Protein AF-A0A0B2Q438-F1 (afdb_monomer_lite)

pLDDT: mean 78.67, std 10.93, range [46.41, 90.19]

Secondary structure (DSSP, 8-state):
---GGGGGTT--EEEEETTEEEEEETTTEEEEEESSSSS-EEEEEPPPTT----------GGG--

Sequence (65 aa):
MHSPSQRLKGVEQIVARRGKLCVISPSSGIFVVDVAAVLPRIFPIWLPEEFEPMAVHILNIFALF

Structure (mmCIF, N/CA/C/O backbone):
data_AF-A0A0B2Q438-F1
#
_entry.id   AF-A0A0B2Q438-F1
#
loop_
_atom_site.group_PDB
_atom_site.id
_atom_site.type_symbol
_atom_site.label_atom_id
_atom_site.label_alt_id
_atom_site.label_comp_id
_atom_site.label_asym_id
_atom_site.label_entity_id
_atom_site.label_seq_id
_atom_site.pdbx_PDB_ins_code
_atom_site.Cartn_x
_atom_site.Cartn_y
_atom_site.Cartn_z
_atom_site.occupancy
_atom_site.B_iso_or_equiv
_atom_site.auth_seq_id
_atom_site.auth_comp_id
_atom_site.auth_asym_id
_atom_site.auth_atom_id
_atom_site.pdbx_PDB_model_num
ATOM 1 N N . MET A 1 1 ? 10.384 15.590 11.612 1.00 47.44 1 MET A N 1
ATOM 2 C CA . MET A 1 1 ? 9.691 14.365 11.148 1.00 47.44 1 MET A CA 1
ATOM 3 C C . MET A 1 1 ? 8.294 14.755 10.690 1.00 47.44 1 MET A C 1
ATOM 5 O O . MET A 1 1 ? 7.565 15.337 11.480 1.00 47.44 1 MET A O 1
ATOM 9 N N . HIS A 1 2 ? 7.936 14.514 9.427 1.00 57.00 2 HIS A N 1
ATOM 10 C CA . HIS A 1 2 ? 6.579 14.778 8.931 1.00 57.00 2 HIS A CA 1
ATOM 11 C C . HIS A 1 2 ? 5.617 13.667 9.373 1.00 57.00 2 HIS A C 1
ATOM 13 O O . HIS A 1 2 ? 6.027 12.510 9.479 1.00 57.00 2 HIS A O 1
ATOM 19 N N . SER A 1 3 ? 4.347 14.001 9.636 1.00 67.81 3 SER A N 1
ATOM 20 C CA . SER A 1 3 ? 3.342 12.990 9.983 1.00 67.81 3 SER A CA 1
ATOM 21 C C . SER A 1 3 ? 3.161 11.996 8.823 1.00 67.81 3 SER A C 1
ATOM 23 O O . SER A 1 3 ? 3.240 12.408 7.663 1.00 67.81 3 SER A O 1
ATOM 25 N N . PRO A 1 4 ? 2.881 10.706 9.088 1.00 67.44 4 PRO A N 1
ATOM 26 C CA . PRO A 1 4 ? 2.690 9.693 8.043 1.00 67.44 4 PRO A CA 1
ATOM 27 C C . PRO A 1 4 ? 1.666 10.089 6.969 1.00 67.44 4 PRO A C 1
ATOM 29 O O . PRO A 1 4 ? 1.835 9.769 5.798 1.00 67.44 4 PRO A O 1
ATOM 32 N N . SER A 1 5 ? 0.652 10.866 7.354 1.00 70.50 5 SER A N 1
ATOM 33 C CA . SER A 1 5 ? -0.359 11.432 6.459 1.00 70.50 5 SER A CA 1
ATOM 34 C C . SER A 1 5 ? 0.182 12.446 5.444 1.00 70.50 5 SER A C 1
ATOM 36 O O . SER A 1 5 ? -0.384 12.567 4.363 1.00 70.50 5 SER A O 1
ATOM 38 N N . GLN A 1 6 ? 1.283 13.154 5.731 1.00 77.12 6 GLN A N 1
ATOM 39 C CA . GLN A 1 6 ? 1.885 14.084 4.762 1.00 77.12 6 GLN A CA 1
ATOM 40 C C . GLN A 1 6 ? 2.471 13.351 3.551 1.00 77.12 6 GLN A C 1
ATOM 42 O O . GLN A 1 6 ? 2.477 13.917 2.465 1.00 77.12 6 GLN A O 1
ATOM 47 N N . ARG A 1 7 ? 2.907 12.091 3.711 1.00 70.62 7 ARG A N 1
ATOM 48 C CA . ARG A 1 7 ? 3.475 11.273 2.619 1.00 70.62 7 ARG A CA 1
ATOM 49 C C . ARG A 1 7 ? 2.433 10.891 1.559 1.00 70.62 7 ARG A C 1
ATOM 51 O O . ARG A 1 7 ? 2.792 10.437 0.479 1.00 70.62 7 ARG A O 1
ATOM 58 N N . LEU A 1 8 ? 1.151 11.081 1.880 1.00 70.88 8 LEU A N 1
ATOM 59 C CA . LEU A 1 8 ? 0.007 10.759 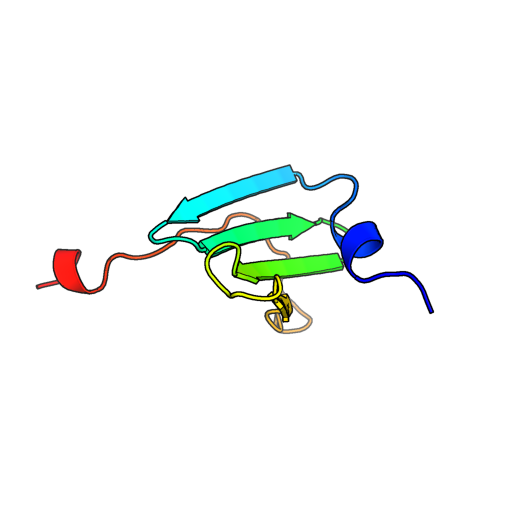1.029 1.00 70.88 8 LEU A CA 1
ATOM 60 C C . LEU A 1 8 ? -0.599 11.995 0.342 1.00 70.88 8 LEU A C 1
ATOM 62 O O . LEU A 1 8 ? -1.631 11.891 -0.318 1.00 70.88 8 LEU A O 1
ATOM 66 N N . LYS A 1 9 ? -0.008 13.184 0.504 1.00 74.44 9 LYS A N 1
ATOM 67 C CA . LYS A 1 9 ? -0.437 14.358 -0.265 1.00 74.44 9 LYS A CA 1
ATOM 68 C C . LYS A 1 9 ? 0.002 14.214 -1.721 1.00 74.44 9 LYS A C 1
ATOM 70 O O . LYS A 1 9 ? 1.146 13.862 -1.976 1.00 74.44 9 LYS A O 1
ATOM 75 N N . GLY A 1 10 ? -0.897 14.537 -2.653 1.00 74.94 10 GLY A N 1
ATOM 76 C CA . GLY A 1 10 ? -0.610 14.467 -4.091 1.00 74.94 10 GLY A CA 1
ATOM 77 C C . GLY A 1 10 ? -0.556 13.042 -4.646 1.00 74.94 10 GLY A C 1
ATOM 78 O O . GLY A 1 10 ? 0.128 12.807 -5.631 1.00 74.94 10 GLY A O 1
ATOM 79 N N . VAL A 1 11 ? -1.239 12.093 -3.998 1.00 78.62 11 VAL A N 1
ATOM 80 C CA . VAL A 1 11 ? -1.360 10.716 -4.492 1.00 78.62 11 VAL A CA 1
ATOM 81 C C . VAL A 1 11 ? -2.004 10.701 -5.877 1.00 78.62 11 VAL A C 1
ATOM 83 O O . VAL A 1 11 ? -3.072 11.277 -6.077 1.00 78.62 11 VAL A O 1
ATOM 86 N N . GLU A 1 12 ? -1.358 10.004 -6.805 1.00 82.31 12 GLU A N 1
ATOM 87 C CA . GLU A 1 12 ? -1.778 9.915 -8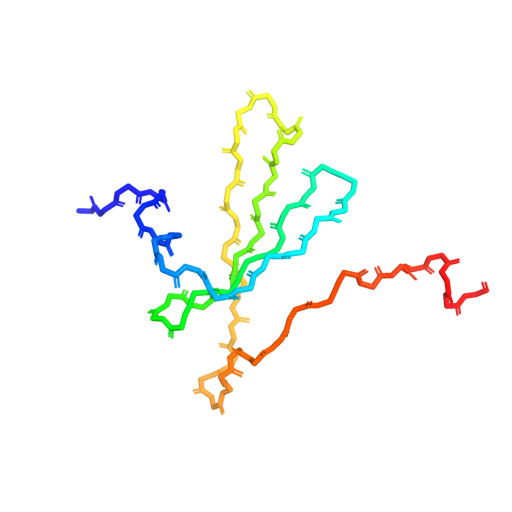.207 1.00 82.31 12 GLU A CA 1
ATOM 88 C C . GLU A 1 12 ? -2.697 8.723 -8.460 1.00 82.31 12 GLU A C 1
ATOM 90 O O . GLU A 1 12 ? -3.541 8.754 -9.354 1.00 82.31 12 GLU A O 1
ATOM 95 N N . GLN A 1 13 ? -2.566 7.669 -7.652 1.00 84.00 13 GLN A N 1
ATOM 96 C CA . GLN A 1 13 ? -3.371 6.468 -7.809 1.00 84.00 13 GLN A CA 1
ATOM 97 C C . GLN A 1 13 ? -3.764 5.863 -6.466 1.00 84.00 13 GLN A C 1
ATOM 99 O O . GLN A 1 13 ? -2.950 5.784 -5.546 1.00 84.00 13 GLN A O 1
ATOM 104 N N . ILE A 1 14 ? -5.017 5.405 -6.383 1.00 86.88 14 ILE A N 1
ATOM 105 C CA . ILE A 1 14 ? -5.595 4.730 -5.218 1.00 86.88 14 ILE A CA 1
ATOM 106 C C . ILE A 1 14 ? -6.349 3.483 -5.684 1.00 86.88 14 ILE A C 1
ATOM 108 O O . ILE A 1 14 ? -7.237 3.575 -6.529 1.00 86.88 14 ILE A O 1
ATOM 112 N N . VAL A 1 15 ? -6.050 2.326 -5.088 1.00 84.38 15 VAL A N 1
ATOM 113 C CA . VAL A 1 15 ? -6.810 1.081 -5.283 1.00 84.38 15 VAL A CA 1
ATOM 114 C C . VAL A 1 15 ? -7.261 0.531 -3.937 1.00 84.38 15 VAL A C 1
ATOM 116 O O . VAL A 1 15 ? -6.456 0.399 -3.019 1.00 84.38 15 VAL A O 1
ATOM 119 N N . ALA A 1 16 ? -8.544 0.184 -3.818 1.00 87.25 16 ALA A N 1
ATOM 120 C CA . ALA A 1 16 ? -9.147 -0.288 -2.575 1.00 87.25 16 ALA A CA 1
ATOM 121 C C . ALA A 1 16 ? -9.567 -1.758 -2.660 1.00 87.25 16 ALA A C 1
ATOM 123 O O . ALA A 1 16 ? -10.254 -2.160 -3.600 1.00 87.25 16 ALA A O 1
ATOM 124 N N . ARG A 1 17 ? -9.212 -2.570 -1.656 1.00 85.75 17 ARG A N 1
ATOM 125 C CA . ARG A 1 17 ? -9.694 -3.954 -1.545 1.00 85.75 17 ARG A CA 1
ATOM 126 C C . ARG A 1 17 ? -9.604 -4.489 -0.119 1.00 85.75 17 ARG A C 1
ATOM 128 O O . ARG A 1 17 ? -8.574 -4.354 0.527 1.00 85.75 17 ARG A O 1
ATOM 135 N N . ARG A 1 18 ? -10.673 -5.141 0.366 1.00 85.19 18 ARG A N 1
ATOM 136 C CA . ARG A 1 18 ? -10.740 -5.817 1.687 1.00 85.19 18 ARG A CA 1
ATOM 137 C C . ARG A 1 18 ? -10.196 -4.962 2.852 1.00 85.19 18 ARG A C 1
ATOM 139 O O . ARG A 1 18 ? -9.437 -5.453 3.683 1.00 85.19 18 ARG A O 1
ATOM 146 N N . GLY A 1 19 ? -10.554 -3.675 2.891 1.00 85.25 19 GLY A N 1
ATOM 147 C CA . GLY A 1 19 ? -10.113 -2.752 3.948 1.00 85.25 19 GLY A CA 1
ATOM 148 C C . GLY A 1 19 ? -8.670 -2.248 3.814 1.00 85.25 19 GLY A C 1
ATOM 149 O O . GLY A 1 19 ? -8.134 -1.673 4.757 1.00 85.25 19 GLY A O 1
ATOM 150 N N . LYS A 1 20 ? -8.032 -2.467 2.660 1.00 87.44 20 LYS A N 1
ATOM 151 C CA . LYS A 1 20 ? -6.709 -1.941 2.315 1.00 87.44 20 LYS A CA 1
ATOM 152 C C . LYS A 1 20 ? -6.832 -0.919 1.190 1.00 87.44 20 LYS A C 1
ATOM 154 O O . LYS A 1 20 ? -7.596 -1.141 0.250 1.00 87.44 20 LYS A O 1
ATOM 159 N N . LEU A 1 21 ? -6.065 0.163 1.279 1.00 88.69 21 LEU A N 1
ATOM 160 C CA . LEU A 1 21 ? -5.835 1.115 0.196 1.00 88.69 21 LEU A CA 1
ATOM 161 C C . LEU A 1 21 ? -4.372 1.015 -0.226 1.00 88.69 21 LEU A C 1
ATOM 163 O O . LEU A 1 21 ? -3.489 1.213 0.601 1.00 88.69 21 LEU A O 1
ATOM 167 N N . CYS A 1 22 ? -4.108 0.725 -1.491 1.00 87.88 22 CYS A N 1
ATOM 168 C CA . CYS A 1 22 ? -2.779 0.864 -2.068 1.00 87.88 22 CYS A CA 1
ATOM 169 C C . CYS A 1 22 ? -2.698 2.206 -2.782 1.00 87.88 22 CYS A C 1
ATOM 171 O O . CYS A 1 22 ? -3.582 2.526 -3.578 1.00 87.88 22 CYS A O 1
ATOM 173 N N . VAL A 1 23 ? -1.661 2.982 -2.488 1.00 87.56 23 VAL A N 1
ATOM 174 C CA . VAL A 1 23 ? -1.501 4.343 -2.997 1.00 87.56 23 VAL A CA 1
ATOM 175 C C . VAL A 1 23 ? -0.116 4.559 -3.582 1.00 87.56 23 VAL A C 1
ATOM 177 O O . VAL A 1 23 ? 0.871 4.084 -3.021 1.00 87.56 23 VAL A O 1
ATOM 180 N N . ILE A 1 24 ? -0.061 5.291 -4.694 1.00 85.69 24 ILE A N 1
ATOM 181 C CA . ILE A 1 24 ? 1.180 5.756 -5.319 1.00 85.69 24 ILE A CA 1
ATOM 182 C C . ILE A 1 24 ? 1.325 7.247 -5.051 1.00 85.69 24 ILE A C 1
ATOM 184 O O . ILE A 1 24 ? 0.436 8.035 -5.374 1.00 85.69 24 ILE A O 1
ATOM 188 N N . SER A 1 25 ? 2.453 7.624 -4.460 1.00 81.62 25 SER A N 1
ATOM 189 C CA . SER A 1 25 ? 2.891 9.009 -4.344 1.00 81.62 25 SER A CA 1
ATOM 190 C C . SER A 1 25 ? 4.186 9.166 -5.144 1.00 81.62 25 SER A C 1
ATOM 192 O O . SER A 1 25 ? 5.183 8.541 -4.776 1.00 81.62 25 SER A O 1
ATOM 194 N N . PRO A 1 26 ? 4.222 9.983 -6.208 1.00 68.25 26 PRO A N 1
ATOM 195 C CA . PRO A 1 26 ? 5.379 10.081 -7.108 1.00 68.25 26 PRO A CA 1
ATOM 196 C C . PRO A 1 26 ? 6.667 10.518 -6.391 1.00 68.25 26 PRO A C 1
ATOM 198 O O . PRO A 1 26 ? 7.759 10.122 -6.773 1.00 68.25 26 PRO A O 1
ATOM 201 N N . SER A 1 27 ? 6.560 11.275 -5.293 1.00 72.00 27 SER A N 1
ATOM 202 C CA . SER A 1 27 ? 7.712 11.711 -4.486 1.00 72.00 27 SER A CA 1
ATOM 203 C C . SER A 1 27 ? 8.060 10.782 -3.3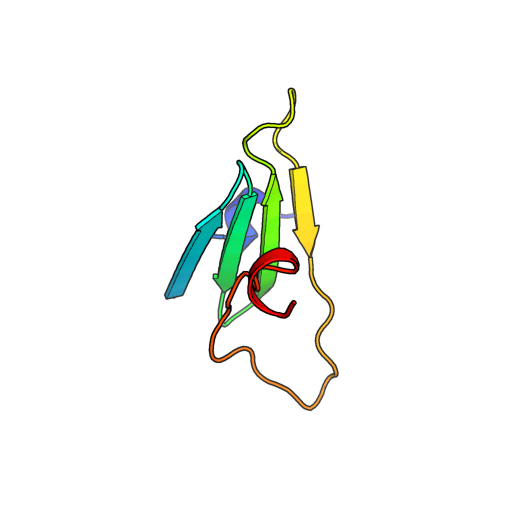21 1.00 72.00 27 SER A C 1
ATOM 205 O O . SER A 1 27 ? 9.077 10.978 -2.658 1.00 72.00 27 SER A O 1
ATOM 207 N N . SER A 1 28 ? 7.184 9.827 -2.993 1.00 73.69 28 SER A N 1
ATOM 208 C CA . SER A 1 28 ? 7.264 9.069 -1.738 1.00 73.69 28 SER A CA 1
ATOM 209 C C . SER A 1 28 ? 7.132 7.551 -1.905 1.00 73.69 28 SER A C 1
ATOM 211 O O . SER A 1 28 ? 7.317 6.834 -0.923 1.00 73.69 28 SER A O 1
ATOM 213 N N . GLY A 1 29 ? 6.847 7.055 -3.110 1.00 84.31 29 GLY A N 1
ATOM 214 C CA . GLY A 1 29 ? 6.754 5.633 -3.432 1.00 84.31 29 GLY A CA 1
ATOM 215 C C . GLY A 1 29 ? 5.353 5.043 -3.250 1.00 84.31 29 GLY A C 1
ATOM 216 O O . GLY A 1 29 ? 4.337 5.739 -3.326 1.00 84.31 29 GLY A O 1
ATOM 217 N N . ILE A 1 30 ? 5.304 3.729 -3.018 1.00 88.81 30 ILE A N 1
ATOM 218 C CA . ILE A 1 30 ? 4.059 2.974 -2.831 1.00 88.81 30 ILE A CA 1
ATOM 219 C C . ILE A 1 30 ? 3.797 2.768 -1.339 1.00 88.81 30 ILE A C 1
ATOM 221 O O . ILE A 1 30 ? 4.689 2.379 -0.581 1.00 88.81 30 ILE A O 1
ATOM 225 N N . PHE A 1 31 ? 2.546 2.954 -0.922 1.00 88.94 31 PHE A N 1
ATOM 226 C CA . PHE A 1 31 ? 2.106 2.662 0.439 1.00 88.94 31 PHE A CA 1
ATOM 227 C C . PHE A 1 31 ? 0.858 1.789 0.450 1.00 88.94 31 PHE A C 1
ATOM 229 O O . PHE A 1 31 ? -0.021 1.917 -0.399 1.00 88.94 31 PHE A O 1
ATOM 236 N N . VAL A 1 32 ? 0.751 0.945 1.473 1.00 89.94 32 VAL A N 1
ATOM 237 C CA . VAL A 1 32 ? -0.479 0.239 1.825 1.00 89.94 32 VAL A CA 1
ATOM 238 C C . VAL A 1 32 ? -1.027 0.841 3.109 1.00 89.94 32 VAL A C 1
ATOM 240 O O . VAL A 1 32 ? -0.364 0.828 4.144 1.00 89.94 32 VAL A O 1
ATOM 243 N N . VAL A 1 33 ? -2.249 1.350 3.051 1.00 89.50 33 VAL A N 1
ATOM 244 C CA . VAL A 1 33 ? -2.989 1.860 4.201 1.00 89.50 33 VAL A CA 1
ATOM 245 C C . VAL A 1 33 ? -4.017 0.818 4.620 1.00 89.50 33 VAL A C 1
ATOM 247 O O . VAL A 1 33 ? -4.910 0.460 3.853 1.00 89.50 33 VAL A O 1
ATOM 250 N N . ASP A 1 34 ? -3.897 0.323 5.846 1.00 90.19 34 ASP A N 1
ATOM 251 C CA . ASP A 1 34 ? -4.906 -0.518 6.473 1.00 90.19 34 ASP A CA 1
ATOM 252 C C . ASP A 1 34 ? -5.932 0.347 7.193 1.00 90.19 34 ASP A C 1
ATOM 254 O O . ASP A 1 34 ? -5.675 0.837 8.293 1.00 90.19 34 ASP A O 1
ATOM 258 N N . VAL A 1 35 ? -7.083 0.540 6.550 1.00 88.38 35 VAL A N 1
ATOM 259 C CA . VAL A 1 35 ? -8.182 1.353 7.086 1.00 88.38 35 VAL A CA 1
ATOM 260 C C . VAL A 1 35 ? -9.147 0.542 7.947 1.00 88.38 35 VAL A C 1
ATOM 262 O O . VAL A 1 35 ? -9.960 1.125 8.653 1.00 88.38 35 VAL A O 1
ATOM 265 N N . ALA A 1 36 ? -9.064 -0.791 7.898 1.00 89.12 36 ALA A N 1
ATOM 266 C CA . ALA A 1 36 ? -9.889 -1.674 8.720 1.00 89.12 36 ALA A CA 1
ATOM 267 C C . ALA A 1 36 ? -9.260 -1.980 10.091 1.00 89.12 36 ALA A C 1
ATOM 269 O O . ALA A 1 36 ? -9.922 -2.544 10.961 1.00 89.12 36 ALA A O 1
ATOM 270 N N . ALA A 1 37 ? -7.986 -1.636 10.297 1.00 89.88 37 ALA A N 1
ATOM 271 C CA . ALA A 1 37 ? -7.339 -1.752 11.597 1.00 89.88 37 ALA A CA 1
ATOM 272 C C . ALA A 1 37 ? -7.926 -0.742 12.602 1.00 89.88 37 ALA A C 1
ATOM 274 O O . ALA A 1 37 ? -8.209 0.398 12.245 1.00 89.88 37 ALA A O 1
ATOM 275 N N . VAL A 1 38 ? -8.032 -1.141 13.879 1.00 89.44 38 VAL A N 1
ATOM 276 C CA . VAL A 1 38 ? -8.539 -0.292 14.987 1.00 89.44 38 VAL A CA 1
ATOM 277 C C . VAL A 1 38 ? -7.815 1.057 15.057 1.00 89.44 38 VAL A C 1
ATOM 279 O O . VAL A 1 38 ? -8.420 2.084 15.348 1.00 89.44 38 VAL A O 1
ATOM 282 N N . LEU A 1 39 ? -6.517 1.050 14.751 1.00 86.81 39 LEU A N 1
ATOM 283 C CA . LEU A 1 39 ? -5.735 2.245 14.466 1.00 86.81 39 LEU A CA 1
ATOM 284 C C . LEU A 1 39 ? -5.219 2.136 13.030 1.00 86.81 39 LEU A C 1
ATOM 286 O O . LEU A 1 39 ? -4.564 1.129 12.734 1.00 86.81 39 LEU A O 1
ATOM 290 N N . PRO A 1 40 ? -5.467 3.134 12.160 1.00 85.62 40 PRO A N 1
ATOM 291 C CA . PRO A 1 40 ? -4.996 3.102 10.783 1.00 85.62 40 PRO A CA 1
ATOM 292 C C . PRO A 1 40 ? -3.489 2.873 10.710 1.00 85.62 40 PRO A C 1
ATOM 294 O O . PRO A 1 40 ? -2.709 3.558 11.378 1.00 85.62 40 PRO A O 1
ATOM 297 N N . ARG A 1 41 ? -3.071 1.906 9.891 1.00 88.94 41 ARG A N 1
ATOM 298 C CA . ARG A 1 41 ? -1.652 1.566 9.705 1.00 88.94 41 ARG A CA 1
ATOM 299 C C . ARG A 1 41 ? -1.210 1.910 8.297 1.00 88.94 41 ARG A C 1
ATOM 301 O O . ARG A 1 41 ? -1.971 1.719 7.355 1.00 88.94 41 ARG A O 1
ATOM 308 N N . ILE A 1 42 ? 0.020 2.392 8.159 1.00 89.75 42 ILE A N 1
ATOM 309 C CA . ILE A 1 42 ? 0.624 2.728 6.868 1.00 89.75 42 ILE A CA 1
ATOM 310 C C . ILE A 1 42 ? 1.914 1.929 6.735 1.00 89.75 42 ILE A C 1
ATOM 312 O O . ILE A 1 42 ? 2.811 2.054 7.568 1.00 89.75 42 ILE A O 1
ATOM 316 N N . PHE A 1 43 ? 1.998 1.127 5.680 1.00 89.00 43 PHE A N 1
ATOM 317 C CA . PHE A 1 43 ? 3.149 0.294 5.362 1.00 89.00 43 PHE A CA 1
ATOM 318 C C . PHE A 1 43 ? 3.793 0.809 4.071 1.00 89.00 43 PHE A C 1
ATOM 320 O O . PHE A 1 43 ? 3.125 0.802 3.035 1.00 89.00 43 PHE A O 1
ATOM 327 N N . PRO A 1 44 ? 5.050 1.282 4.101 1.00 87.62 44 PRO A N 1
ATOM 328 C CA . PRO A 1 44 ? 5.781 1.579 2.877 1.00 87.62 44 PRO A CA 1
ATOM 329 C C . PRO A 1 44 ? 6.146 0.274 2.165 1.00 87.62 44 PRO A C 1
ATOM 331 O O . PRO A 1 44 ? 6.548 -0.696 2.809 1.00 87.62 44 PRO A O 1
ATOM 334 N N . ILE A 1 45 ? 6.028 0.259 0.842 1.00 86.69 45 ILE A N 1
ATOM 335 C CA . ILE A 1 45 ? 6.564 -0.811 0.003 1.00 86.69 45 ILE A CA 1
ATOM 336 C C . ILE A 1 45 ? 7.901 -0.332 -0.547 1.00 86.69 45 ILE A C 1
ATOM 338 O O . ILE A 1 45 ? 7.985 0.745 -1.137 1.00 86.69 45 ILE A O 1
ATOM 342 N N . TRP A 1 46 ? 8.948 -1.122 -0.316 1.00 82.06 46 TRP A N 1
ATOM 343 C CA . TRP A 1 46 ? 10.267 -0.821 -0.852 1.00 82.06 46 TRP A CA 1
ATOM 344 C C . TRP A 1 46 ? 10.301 -1.159 -2.341 1.00 82.06 46 TRP A C 1
ATOM 346 O O . TRP A 1 46 ? 9.931 -2.264 -2.742 1.00 82.06 46 TRP A O 1
ATOM 356 N N . LEU A 1 47 ? 10.714 -0.182 -3.139 1.00 78.12 47 LEU A N 1
ATOM 357 C CA . LEU A 1 47 ? 10.986 -0.344 -4.559 1.00 78.12 47 LEU A CA 1
ATOM 358 C C . LEU A 1 47 ? 12.501 -0.487 -4.732 1.00 78.12 47 LEU A C 1
ATOM 360 O O . LEU A 1 47 ? 13.237 0.193 -4.011 1.00 78.12 47 LEU A O 1
ATOM 364 N N . PRO A 1 48 ? 12.973 -1.330 -5.662 1.00 81.81 48 PRO A N 1
ATOM 365 C CA . PRO A 1 48 ? 14.375 -1.300 -6.055 1.00 81.81 48 PRO A CA 1
ATOM 366 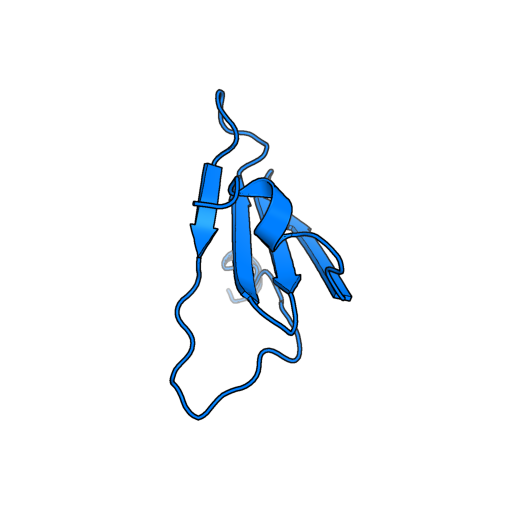C C . PRO A 1 48 ? 14.730 0.081 -6.631 1.00 81.81 48 PRO A C 1
ATOM 368 O O . PRO A 1 48 ? 13.876 0.730 -7.236 1.00 81.81 48 PRO A O 1
ATOM 371 N N . GLU A 1 49 ? 15.971 0.536 -6.431 1.00 77.25 49 GLU A N 1
ATOM 372 C CA . GLU A 1 49 ? 16.394 1.913 -6.747 1.00 77.25 49 GLU A CA 1
ATOM 373 C C . GLU A 1 49 ? 16.247 2.275 -8.233 1.00 77.25 49 GLU A C 1
ATOM 375 O O . GLU A 1 49 ? 16.106 3.450 -8.560 1.00 77.25 49 GLU A O 1
ATOM 380 N N . GLU A 1 50 ? 16.221 1.288 -9.133 1.00 84.00 50 GLU A N 1
ATOM 381 C CA . GLU A 1 50 ? 16.087 1.519 -10.573 1.00 84.00 50 GLU A CA 1
ATOM 382 C C . GLU A 1 50 ? 14.630 1.603 -11.071 1.00 84.00 50 GLU A C 1
ATOM 384 O O . GLU A 1 50 ? 14.407 1.720 -12.277 1.00 84.00 50 GLU A O 1
ATOM 389 N N . PHE A 1 51 ? 13.630 1.514 -10.183 1.00 77.44 51 PHE A N 1
ATOM 390 C CA . PHE A 1 51 ? 12.222 1.395 -10.573 1.00 77.44 51 PHE A CA 1
ATOM 391 C C . PHE A 1 51 ? 11.351 2.539 -10.055 1.00 77.44 51 PHE A C 1
ATOM 393 O O . PHE A 1 51 ? 11.288 2.816 -8.856 1.00 77.44 51 PHE A O 1
ATOM 400 N N . GLU A 1 52 ? 10.571 3.124 -10.964 1.00 80.06 52 GLU A N 1
ATOM 401 C CA . GLU A 1 52 ? 9.530 4.093 -10.629 1.00 80.06 52 GLU A CA 1
ATOM 402 C C . GLU A 1 52 ? 8.149 3.423 -10.531 1.00 80.06 52 GLU A C 1
ATOM 404 O O . GLU A 1 52 ? 7.788 2.581 -11.363 1.00 80.06 52 GLU A O 1
ATOM 409 N N . PRO A 1 53 ? 7.332 3.778 -9.525 1.00 76.56 53 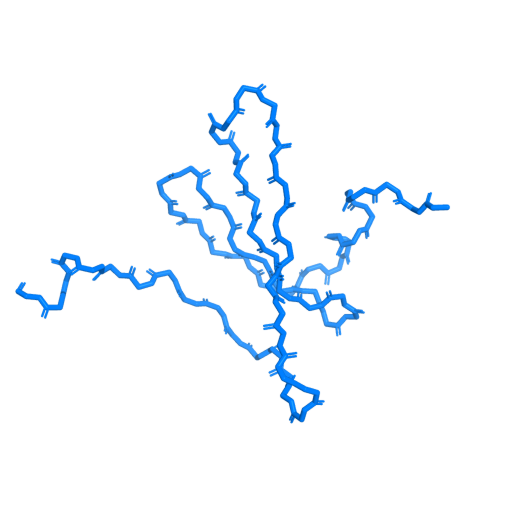PRO A N 1
ATOM 410 C CA . PRO A 1 53 ? 5.999 3.219 -9.384 1.00 76.56 53 PRO A CA 1
ATOM 411 C C . PRO A 1 53 ? 5.039 3.842 -10.401 1.00 76.56 53 PRO A C 1
ATOM 413 O O . PRO A 1 53 ? 4.610 4.978 -10.239 1.00 76.56 53 PRO A O 1
ATOM 416 N N . MET A 1 54 ? 4.654 3.076 -11.424 1.00 77.19 54 MET A N 1
ATOM 417 C CA . MET A 1 54 ? 3.721 3.549 -12.460 1.00 77.19 54 MET A CA 1
ATOM 418 C C . MET A 1 54 ? 2.254 3.188 -12.188 1.00 77.19 54 MET A C 1
ATOM 420 O O . MET A 1 54 ? 1.349 3.947 -12.527 1.00 77.19 54 MET A O 1
ATOM 424 N N . ALA A 1 55 ? 1.999 2.009 -11.615 1.00 78.62 55 ALA A N 1
ATOM 425 C CA . ALA A 1 55 ? 0.651 1.526 -11.330 1.00 78.62 55 ALA A CA 1
ATOM 426 C C . ALA A 1 55 ? 0.654 0.488 -10.200 1.00 78.62 55 ALA A C 1
ATOM 428 O O . ALA A 1 55 ? 1.612 -0.267 -10.029 1.00 78.62 55 ALA A O 1
ATOM 429 N N . VAL A 1 56 ? -0.435 0.432 -9.433 1.00 80.06 56 VAL A N 1
ATOM 430 C CA . VAL A 1 56 ? -0.656 -0.543 -8.370 1.00 80.06 56 VAL A CA 1
ATOM 431 C C . VAL A 1 56 ? -1.923 -1.337 -8.646 1.00 80.06 56 VAL A C 1
ATOM 433 O O . VAL A 1 56 ? -2.985 -0.791 -8.932 1.00 80.06 56 VAL A O 1
ATOM 436 N N . HIS A 1 57 ? -1.821 -2.657 -8.516 1.00 76.31 57 HIS A N 1
ATOM 437 C CA . HIS A 1 57 ? -2.944 -3.573 -8.662 1.00 76.31 57 HIS A CA 1
ATOM 438 C C . HIS A 1 57 ? -2.974 -4.538 -7.479 1.00 76.31 57 HIS A C 1
ATOM 440 O O . HIS A 1 57 ? -1.970 -5.165 -7.146 1.00 76.31 57 HIS A O 1
ATOM 446 N N . ILE A 1 58 ? -4.138 -4.685 -6.841 1.00 75.94 58 ILE A N 1
ATOM 447 C CA . ILE A 1 58 ? -4.312 -5.662 -5.760 1.00 75.94 58 ILE A CA 1
ATOM 448 C C . ILE A 1 58 ? -4.740 -6.995 -6.373 1.00 75.94 58 ILE A C 1
ATOM 450 O O . ILE A 1 58 ? -5.936 -7.253 -6.548 1.00 75.94 58 ILE A O 1
ATOM 454 N N . LEU A 1 59 ? -3.761 -7.852 -6.666 1.00 74.56 59 LEU A N 1
ATOM 455 C CA . LEU A 1 59 ? -4.005 -9.174 -7.240 1.00 74.56 59 LEU A CA 1
ATOM 456 C C . LEU A 1 59 ? -4.900 -10.020 -6.325 1.00 74.56 59 LEU A C 1
ATOM 458 O O . LEU A 1 59 ? -4.748 -10.065 -5.099 1.00 74.56 59 LEU A O 1
ATOM 462 N N . ASN A 1 60 ? -5.892 -10.682 -6.917 1.00 65.44 60 ASN A N 1
ATOM 463 C CA . ASN A 1 60 ? -6.691 -11.668 -6.209 1.00 65.44 60 ASN A CA 1
ATOM 464 C C . ASN A 1 60 ? -6.019 -13.027 -6.312 1.00 65.44 60 ASN A C 1
ATOM 466 O O . ASN A 1 60 ? -6.071 -13.650 -7.363 1.00 65.44 60 ASN A O 1
ATOM 470 N N . ILE A 1 61 ? -5.451 -13.505 -5.205 1.00 64.19 61 ILE A N 1
ATOM 471 C CA . ILE A 1 61 ? -4.869 -14.847 -5.170 1.00 64.19 61 ILE A CA 1
ATOM 472 C C . ILE A 1 61 ? -5.915 -15.946 -5.434 1.00 64.19 61 ILE A C 1
ATOM 474 O O . ILE A 1 61 ? -5.558 -17.007 -5.915 1.00 64.19 61 ILE A O 1
ATOM 478 N N . PHE A 1 62 ? -7.209 -15.672 -5.214 1.00 58.59 62 PHE A N 1
ATOM 479 C CA . PHE A 1 62 ? -8.318 -16.580 -5.550 1.00 58.59 62 PHE A CA 1
ATOM 480 C C . PHE A 1 62 ? -8.852 -16.429 -6.985 1.00 58.59 62 PHE A C 1
ATOM 482 O O . PHE A 1 62 ? -9.848 -17.052 -7.314 1.00 58.59 62 PHE A O 1
ATOM 489 N N . ALA A 1 63 ? -8.266 -15.559 -7.814 1.00 54.56 63 ALA A N 1
ATOM 490 C CA . ALA A 1 63 ? -8.613 -15.454 -9.239 1.00 54.56 63 ALA A CA 1
ATOM 491 C C . ALA A 1 63 ? -7.533 -16.061 -10.154 1.00 54.56 63 ALA A C 1
ATOM 493 O O . ALA A 1 63 ? -7.619 -15.923 -11.369 1.00 54.56 63 ALA A O 1
ATOM 494 N N . LEU A 1 64 ? -6.499 -16.671 -9.566 1.00 51.03 64 LEU A N 1
ATOM 495 C CA . LEU A 1 64 ? -5.383 -17.312 -10.268 1.00 51.03 64 LEU A CA 1
ATOM 496 C C . LEU A 1 64 ? -5.426 -18.850 -10.169 1.00 51.03 64 LEU A C 1
ATOM 498 O O . LEU A 1 64 ? -4.499 -19.503 -10.641 1.00 51.03 64 LEU A O 1
ATOM 502 N N . PHE A 1 65 ? -6.485 -19.409 -9.575 1.00 46.41 65 PHE A N 1
ATOM 503 C CA . PHE A 1 65 ? -6.767 -20.844 -9.482 1.00 46.41 65 PHE A CA 1
ATOM 504 C C . PHE A 1 65 ? -8.214 -21.108 -9.887 1.00 46.41 65 PHE A C 1
ATOM 506 O O . PHE A 1 65 ? -9.072 -20.279 -9.502 1.00 46.41 65 PHE A O 1
#

Foldseek 3Di:
DDDPVVLQPPWPDWDDDPQWIWTQDQVRGIWIWRR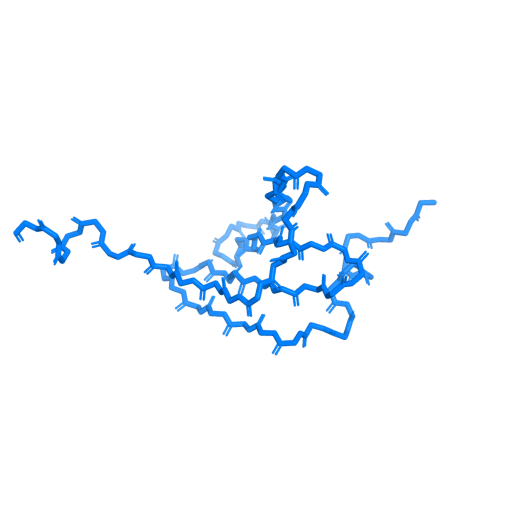VDPDIDIDHDDDDPVDGDDDDDDDDPVVVD

Organism: Glycine soja (NCBI:txid3848)

Radius of gyration: 12.65 Å; chains: 1; bounding box: 27×36×27 Å